Protein AF-A0A7D7VQJ2-F1 (afdb_monomer)

Structure (mmCIF, N/CA/C/O backbone):
data_AF-A0A7D7VQJ2-F1
#
_entry.id   AF-A0A7D7VQJ2-F1
#
loop_
_atom_site.group_PDB
_atom_site.id
_atom_site.type_symbol
_atom_site.label_atom_id
_atom_site.label_alt_id
_atom_site.label_comp_id
_atom_site.label_asym_id
_atom_site.label_entity_id
_atom_site.label_seq_id
_atom_site.pdbx_PDB_ins_code
_atom_site.Cartn_x
_atom_site.Cartn_y
_atom_site.Cartn_z
_atom_site.occupancy
_atom_site.B_iso_or_equiv
_atom_site.auth_seq_id
_atom_site.auth_comp_id
_atom_site.auth_asym_id
_atom_site.auth_atom_id
_atom_site.pdbx_PDB_model_num
ATOM 1 N N . MET A 1 1 ? 33.325 -3.574 -20.917 1.00 47.28 1 MET A N 1
ATOM 2 C CA . MET A 1 1 ? 32.419 -4.060 -19.853 1.00 47.28 1 MET A CA 1
ATOM 3 C C . MET A 1 1 ? 30.994 -3.825 -20.316 1.00 47.28 1 MET A C 1
ATOM 5 O O . MET A 1 1 ? 30.636 -2.675 -20.535 1.00 47.28 1 MET A O 1
ATOM 9 N N . HIS A 1 2 ? 30.223 -4.882 -20.572 1.00 56.19 2 HIS A N 1
ATOM 10 C CA . HIS A 1 2 ? 28.832 -4.737 -20.999 1.00 56.19 2 HIS A CA 1
ATOM 11 C C . HIS A 1 2 ? 28.005 -4.353 -19.773 1.00 56.19 2 HIS A C 1
ATOM 13 O O . HIS A 1 2 ? 27.818 -5.167 -18.872 1.00 56.19 2 HIS A O 1
ATOM 19 N N . HIS A 1 3 ? 27.594 -3.091 -19.684 1.00 61.41 3 HIS A N 1
ATOM 20 C CA . HIS A 1 3 ? 26.799 -2.641 -18.552 1.00 61.41 3 HIS A CA 1
ATOM 21 C C . HIS A 1 3 ? 25.423 -3.316 -18.608 1.00 61.41 3 HIS A C 1
ATOM 23 O O . HIS A 1 3 ? 24.801 -3.368 -19.670 1.00 61.41 3 HIS A O 1
ATOM 29 N N . SER A 1 4 ? 24.959 -3.855 -17.478 1.00 85.62 4 SER A N 1
ATOM 30 C CA . SER A 1 4 ? 23.579 -4.331 -17.356 1.00 85.62 4 SER A CA 1
ATOM 31 C C . SER A 1 4 ? 22.625 -3.191 -17.711 1.00 85.62 4 SER A C 1
ATOM 33 O O . SER A 1 4 ? 22.872 -2.038 -17.350 1.00 85.62 4 SER A O 1
ATOM 35 N N . ILE A 1 5 ? 21.529 -3.509 -18.399 1.00 84.06 5 ILE A N 1
ATOM 36 C CA . ILE A 1 5 ? 20.516 -2.512 -18.751 1.00 84.06 5 ILE A CA 1
ATOM 37 C C . ILE A 1 5 ? 19.907 -1.850 -17.504 1.00 84.06 5 ILE A C 1
ATOM 39 O O . ILE A 1 5 ? 19.565 -0.677 -17.552 1.00 84.06 5 ILE A O 1
ATOM 43 N N . ILE A 1 6 ? 19.894 -2.563 -16.371 1.00 84.62 6 ILE A N 1
ATOM 44 C CA . ILE A 1 6 ? 19.451 -2.052 -15.066 1.00 84.62 6 ILE A CA 1
ATOM 45 C C . ILE A 1 6 ? 20.363 -0.916 -14.594 1.00 84.62 6 ILE A C 1
ATOM 47 O O . ILE A 1 6 ? 19.873 0.150 -14.248 1.00 84.62 6 ILE A O 1
ATOM 51 N N . GLY A 1 7 ? 21.686 -1.087 -14.679 1.00 85.94 7 GLY A N 1
ATOM 52 C CA . GLY A 1 7 ? 22.620 -0.035 -14.264 1.00 85.94 7 GLY A CA 1
ATOM 53 C C . GLY A 1 7 ? 22.522 1.223 -15.135 1.00 85.94 7 GLY A C 1
ATOM 54 O O . GLY A 1 7 ? 22.807 2.322 -14.673 1.00 85.94 7 GLY A O 1
ATOM 55 N N . ARG A 1 8 ? 22.081 1.085 -16.393 1.00 87.69 8 ARG A N 1
ATOM 56 C CA . ARG A 1 8 ? 21.784 2.238 -17.258 1.00 87.69 8 ARG A CA 1
ATOM 57 C C . ARG A 1 8 ? 20.512 2.970 -16.818 1.00 87.69 8 ARG A C 1
ATOM 59 O O . ARG A 1 8 ? 20.460 4.186 -16.963 1.00 87.69 8 ARG A O 1
ATOM 66 N N . TYR A 1 9 ? 19.521 2.252 -16.282 1.00 88.31 9 TYR A N 1
ATOM 67 C CA . TYR A 1 9 ? 18.324 2.856 -15.687 1.00 88.31 9 TYR A CA 1
ATOM 68 C C . TYR A 1 9 ? 18.663 3.622 -14.405 1.00 88.31 9 TYR A C 1
ATOM 70 O O . TYR A 1 9 ? 18.220 4.749 -14.243 1.00 88.31 9 TYR A O 1
ATOM 78 N N . GLU A 1 10 ? 19.497 3.052 -13.533 1.00 84.06 10 GLU A N 1
ATOM 79 C CA . GLU A 1 10 ? 19.887 3.676 -12.256 1.00 84.06 10 GLU A CA 1
ATOM 80 C C . GLU A 1 10 ? 20.735 4.948 -12.418 1.00 84.06 10 GLU A C 1
ATOM 82 O O . GLU A 1 10 ? 20.778 5.774 -11.511 1.00 84.06 10 GLU A O 1
ATOM 87 N N . ARG A 1 11 ? 21.427 5.106 -13.555 1.00 87.12 11 ARG A N 1
ATOM 88 C CA . ARG A 1 11 ? 22.242 6.292 -13.883 1.00 87.12 11 ARG A CA 1
ATOM 89 C C . ARG A 1 11 ? 21.556 7.278 -14.827 1.00 87.12 11 ARG A C 1
ATOM 91 O O . ARG A 1 11 ? 22.233 8.130 -15.396 1.00 87.12 11 ARG A O 1
ATOM 98 N N . ASP A 1 12 ? 20.257 7.114 -15.061 1.00 84.06 12 ASP A N 1
ATOM 99 C CA . ASP A 1 12 ? 19.475 7.950 -15.979 1.00 84.06 12 ASP A CA 1
ATOM 100 C C . ASP A 1 12 ? 20.003 7.978 -17.432 1.00 84.06 12 ASP A C 1
ATOM 102 O O . ASP A 1 12 ? 19.628 8.834 -18.234 1.00 84.06 12 ASP A O 1
ATOM 106 N N . GLU A 1 13 ? 20.846 7.013 -17.821 1.00 87.38 13 GLU A N 1
ATOM 107 C CA . GLU A 1 13 ? 21.385 6.897 -19.184 1.00 87.38 13 GLU A CA 1
ATOM 108 C C . GLU A 1 13 ? 20.317 6.408 -20.172 1.00 87.38 13 GLU A C 1
ATOM 110 O O . GLU A 1 13 ? 20.392 6.677 -21.373 1.00 87.38 13 GLU A O 1
ATOM 115 N N . VAL A 1 14 ? 19.339 5.637 -19.681 1.00 89.19 14 VAL A N 1
ATOM 116 C CA . VAL A 1 14 ? 18.183 5.150 -20.443 1.00 89.19 14 VAL A CA 1
ATOM 117 C C . VAL A 1 14 ? 16.946 5.216 -19.572 1.00 89.19 14 VAL A C 1
ATOM 119 O O . VAL A 1 14 ? 16.965 4.766 -18.433 1.00 89.19 14 VAL A O 1
ATOM 122 N N . LYS A 1 15 ? 15.836 5.687 -20.142 1.00 86.38 15 LYS A N 1
ATOM 123 C CA . LYS A 1 15 ? 14.532 5.590 -19.488 1.00 86.38 15 LYS A CA 1
ATOM 124 C C . LYS A 1 15 ? 13.893 4.229 -19.786 1.00 86.38 15 LYS A C 1
ATOM 126 O O . LYS A 1 15 ? 13.762 3.885 -20.965 1.00 86.38 15 LYS A O 1
ATOM 131 N N . PRO A 1 16 ? 13.499 3.447 -18.766 1.00 88.00 16 PRO A N 1
ATOM 132 C CA . PRO A 1 16 ? 12.732 2.229 -18.988 1.00 88.00 16 PRO A CA 1
ATOM 133 C C . PRO A 1 16 ? 11.369 2.565 -19.609 1.00 88.00 16 PRO A C 1
ATOM 135 O O . PRO A 1 16 ? 10.796 3.626 -19.361 1.00 88.00 16 PRO A O 1
ATOM 138 N N . THR A 1 17 ? 10.831 1.655 -20.419 1.00 91.00 17 THR A N 1
ATOM 139 C CA . THR A 1 17 ? 9.445 1.767 -20.895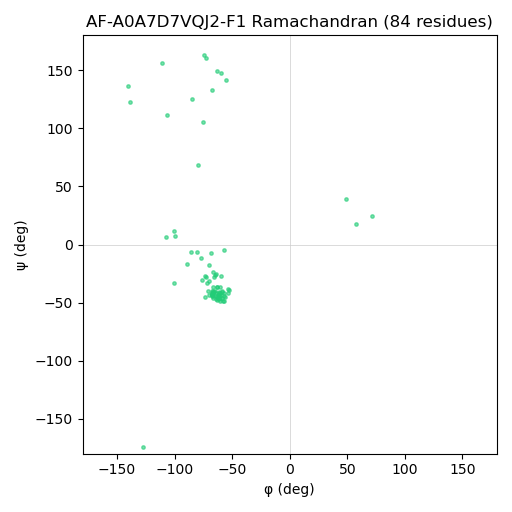 1.00 91.00 17 THR A CA 1
ATOM 140 C C . THR A 1 17 ? 8.468 1.450 -19.763 1.00 91.00 17 THR A C 1
ATOM 142 O O . THR A 1 17 ? 8.829 0.775 -18.798 1.00 91.00 17 THR A O 1
ATOM 145 N N . ILE A 1 18 ? 7.210 1.880 -19.897 1.00 88.38 18 ILE A N 1
ATOM 146 C CA . ILE A 1 18 ? 6.159 1.639 -18.889 1.00 88.38 18 ILE A CA 1
ATOM 147 C C . ILE A 1 18 ? 6.039 0.143 -18.554 1.00 88.38 18 ILE A C 1
ATOM 149 O O . ILE A 1 18 ? 5.977 -0.226 -17.382 1.00 88.38 18 ILE A O 1
ATOM 153 N N . ASP A 1 19 ? 6.102 -0.731 -19.561 1.00 90.88 19 ASP A N 1
ATOM 154 C CA . ASP A 1 19 ? 6.036 -2.184 -19.365 1.00 90.88 19 ASP A CA 1
ATOM 155 C C . ASP A 1 19 ? 7.210 -2.733 -18.546 1.00 90.88 19 ASP A C 1
ATOM 157 O O . ASP A 1 19 ? 7.042 -3.660 -17.752 1.00 90.88 19 ASP A O 1
ATOM 161 N N . VAL A 1 20 ? 8.408 -2.170 -18.730 1.00 90.75 20 VAL A N 1
ATOM 162 C CA . VAL A 1 20 ? 9.595 -2.551 -17.955 1.00 90.75 20 VAL A CA 1
ATOM 163 C C . VAL A 1 20 ? 9.449 -2.080 -16.513 1.00 90.75 20 VAL A C 1
ATOM 165 O O . VAL A 1 20 ? 9.702 -2.866 -15.605 1.00 90.75 20 VAL A O 1
ATOM 168 N N . VAL A 1 21 ? 8.982 -0.848 -16.289 1.00 90.31 21 VAL A N 1
ATOM 169 C CA . VAL A 1 21 ? 8.744 -0.324 -14.934 1.00 90.31 21 VAL A CA 1
ATOM 170 C C . VAL A 1 21 ? 7.701 -1.163 -14.196 1.00 90.31 21 VAL A C 1
ATOM 172 O O . VAL A 1 21 ? 7.911 -1.501 -13.036 1.00 90.31 21 VAL A O 1
ATOM 175 N N . LYS A 1 22 ? 6.622 -1.578 -14.871 1.00 89.75 22 LYS A N 1
ATOM 176 C CA . LYS A 1 22 ? 5.600 -2.458 -14.286 1.00 89.75 22 LYS A CA 1
ATOM 177 C C . LYS A 1 22 ? 6.183 -3.805 -13.853 1.00 89.75 22 LYS A C 1
ATOM 179 O O . LYS A 1 22 ? 5.999 -4.211 -12.713 1.00 89.75 22 LYS A O 1
ATOM 184 N N . LYS A 1 23 ? 6.961 -4.456 -14.723 1.00 90.88 23 LYS A N 1
ATOM 185 C CA . LYS A 1 23 ? 7.628 -5.728 -14.391 1.00 90.88 23 LYS A CA 1
ATOM 186 C C . LYS A 1 23 ? 8.637 -5.587 -13.253 1.00 90.88 23 LYS A C 1
ATOM 188 O O . LYS A 1 23 ? 8.779 -6.509 -12.454 1.00 90.88 23 LYS A O 1
ATOM 193 N N . LEU A 1 24 ? 9.349 -4.462 -13.186 1.00 89.56 24 LEU A N 1
ATOM 194 C CA . LEU A 1 24 ? 10.267 -4.166 -12.086 1.00 89.56 24 LEU A CA 1
ATOM 195 C C . LEU A 1 24 ? 9.509 -3.977 -10.772 1.00 89.56 24 LEU A C 1
ATOM 197 O O . LEU A 1 24 ? 9.918 -4.552 -9.771 1.00 89.56 24 LEU A O 1
ATOM 201 N N . ALA A 1 25 ? 8.400 -3.234 -10.784 1.00 88.69 25 ALA A N 1
ATOM 202 C CA . ALA A 1 25 ? 7.546 -3.048 -9.615 1.00 88.69 25 ALA A CA 1
ATOM 203 C C . ALA A 1 25 ? 7.041 -4.396 -9.074 1.00 88.69 25 ALA A C 1
ATOM 205 O O . ALA A 1 25 ? 7.244 -4.691 -7.898 1.00 88.69 25 ALA A O 1
ATOM 206 N N . ASP A 1 26 ? 6.516 -5.252 -9.958 1.00 87.75 26 ASP A N 1
ATOM 207 C CA . ASP A 1 26 ? 6.056 -6.601 -9.610 1.00 87.75 26 ASP A CA 1
ATOM 208 C C . ASP A 1 26 ? 7.198 -7.474 -9.049 1.00 87.75 26 ASP A C 1
ATOM 210 O O . ASP A 1 26 ? 7.016 -8.193 -8.069 1.00 87.75 26 ASP A O 1
ATOM 214 N N . SER A 1 27 ? 8.396 -7.399 -9.642 1.00 88.44 27 SER A N 1
ATOM 215 C CA . SER A 1 27 ? 9.555 -8.206 -9.220 1.00 88.44 27 SER A CA 1
ATOM 216 C C . SER A 1 27 ? 10.172 -7.740 -7.898 1.00 88.44 27 SER A C 1
ATOM 218 O O . SER A 1 27 ? 10.809 -8.529 -7.204 1.00 88.44 27 SER A O 1
ATOM 220 N N . LEU A 1 28 ? 10.022 -6.456 -7.569 1.00 85.31 28 LEU A N 1
ATOM 221 C CA . LEU A 1 28 ? 10.566 -5.823 -6.367 1.00 85.31 28 LEU A CA 1
ATOM 222 C C . LEU A 1 28 ? 9.516 -5.677 -5.249 1.00 85.31 28 LEU A C 1
ATOM 224 O O . LEU A 1 28 ? 9.802 -5.029 -4.244 1.00 85.31 28 LEU A O 1
ATOM 228 N N . ASP A 1 29 ? 8.321 -6.256 -5.432 1.00 82.81 29 ASP A N 1
ATOM 229 C CA . ASP A 1 29 ? 7.157 -6.155 -4.532 1.00 82.81 29 ASP A CA 1
ATOM 230 C C . ASP A 1 29 ? 6.831 -4.707 -4.108 1.00 82.81 29 ASP A C 1
ATOM 232 O O . ASP A 1 29 ? 6.478 -4.406 -2.964 1.00 82.81 29 ASP A O 1
ATOM 236 N N . THR A 1 30 ? 6.975 -3.785 -5.059 1.00 82.88 30 THR A N 1
ATOM 237 C CA . THR A 1 30 ? 6.769 -2.346 -4.874 1.00 82.88 30 THR A CA 1
ATOM 238 C C . THR A 1 30 ? 5.804 -1.803 -5.924 1.00 82.88 30 THR A C 1
ATOM 240 O O . THR A 1 30 ? 5.219 -2.557 -6.699 1.00 82.88 30 THR A O 1
ATOM 243 N N . THR A 1 31 ? 5.605 -0.487 -5.967 1.00 83.12 31 THR A N 1
ATOM 244 C CA . THR A 1 31 ? 4.734 0.148 -6.960 1.00 83.12 31 THR A CA 1
ATOM 245 C C . THR A 1 31 ? 5.472 0.983 -7.984 1.00 83.12 31 THR A C 1
ATOM 247 O O . THR A 1 31 ? 6.554 1.510 -7.743 1.00 83.12 31 THR A O 1
ATOM 250 N N . VAL A 1 32 ? 4.829 1.147 -9.141 1.00 86.62 32 VAL A N 1
ATOM 251 C CA . VAL A 1 32 ? 5.301 2.036 -10.208 1.00 86.62 32 VAL A CA 1
ATOM 252 C C . VAL A 1 32 ? 5.473 3.466 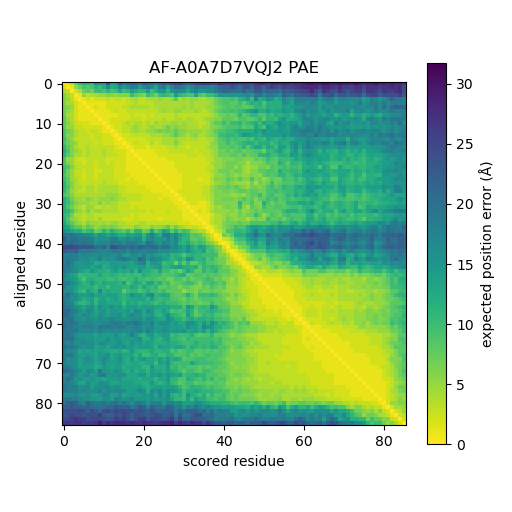-9.686 1.00 86.62 32 VAL A C 1
ATOM 254 O O . VAL A 1 32 ? 6.521 4.056 -9.917 1.00 86.62 32 VAL A O 1
ATOM 257 N N . GLY A 1 33 ? 4.509 3.990 -8.918 1.00 81.75 33 GLY A N 1
ATOM 258 C CA . GLY A 1 33 ? 4.606 5.328 -8.318 1.00 81.75 33 GLY A CA 1
ATOM 259 C C . GLY A 1 33 ? 5.802 5.475 -7.369 1.00 81.75 33 GLY A C 1
ATOM 260 O O . GLY A 1 33 ? 6.490 6.494 -7.392 1.00 81.75 33 GLY A O 1
ATOM 261 N N . TYR A 1 34 ? 6.131 4.421 -6.607 1.00 81.62 34 TYR A N 1
ATOM 262 C CA . TYR A 1 34 ? 7.343 4.392 -5.782 1.00 81.62 34 TYR A CA 1
ATOM 263 C C . TYR A 1 34 ? 8.626 4.453 -6.622 1.00 81.62 34 TYR A C 1
ATOM 265 O O . TYR A 1 34 ? 9.532 5.215 -6.293 1.00 81.62 34 TYR A O 1
ATOM 273 N N . LEU A 1 35 ? 8.699 3.692 -7.721 1.00 83.88 35 LEU A N 1
ATOM 274 C CA . LEU A 1 35 ? 9.856 3.705 -8.628 1.00 83.88 35 LEU A CA 1
ATOM 275 C C . LEU A 1 35 ? 10.032 5.045 -9.358 1.00 83.88 35 LEU A C 1
ATOM 277 O O . LEU A 1 35 ? 11.153 5.399 -9.712 1.00 83.88 35 LEU A O 1
ATOM 281 N N . LEU A 1 36 ? 8.944 5.787 -9.576 1.00 82.50 36 LEU A N 1
ATOM 282 C CA . LEU A 1 36 ? 8.957 7.111 -10.206 1.00 82.50 36 LEU A CA 1
ATOM 283 C C . LEU A 1 36 ? 9.231 8.255 -9.218 1.00 82.50 36 LEU A C 1
ATOM 285 O O . LEU A 1 36 ? 9.406 9.394 -9.644 1.00 82.50 36 LEU A O 1
ATOM 289 N N . GLY A 1 37 ? 9.286 7.967 -7.914 1.00 75.00 37 GLY A N 1
ATOM 290 C CA . GLY A 1 37 ? 9.526 8.976 -6.886 1.00 75.00 37 GLY A CA 1
ATOM 291 C C . GLY A 1 37 ? 8.346 9.923 -6.654 1.00 75.00 37 GLY A C 1
ATOM 292 O O . GLY A 1 37 ? 8.559 11.031 -6.176 1.00 75.00 37 GLY A O 1
ATOM 293 N N . GLU A 1 38 ? 7.110 9.509 -6.965 1.00 66.75 38 GLU A N 1
ATOM 294 C CA . GLU A 1 38 ? 5.905 10.356 -6.855 1.00 66.75 38 GLU A CA 1
ATOM 295 C C . GLU A 1 38 ? 5.504 10.708 -5.409 1.00 66.75 38 GLU A C 1
ATOM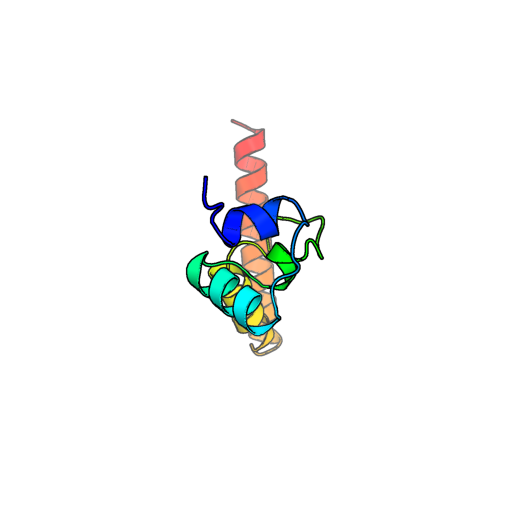 297 O O . GLU A 1 38 ? 4.606 11.521 -5.199 1.00 66.75 38 GLU A O 1
ATOM 302 N N . SER A 1 39 ? 6.153 10.132 -4.395 1.00 56.50 39 SER A N 1
ATOM 303 C CA . SER A 1 39 ? 5.794 10.351 -2.990 1.00 56.50 39 SER A CA 1
ATOM 304 C C . SER A 1 39 ? 7.017 10.516 -2.084 1.00 56.50 39 SER A C 1
ATOM 306 O O . SER A 1 39 ? 7.824 9.591 -1.951 1.00 56.50 39 SER A O 1
ATOM 308 N N . ASP A 1 40 ? 7.093 11.654 -1.385 1.00 57.25 40 ASP A N 1
ATOM 309 C CA . ASP A 1 40 ? 8.030 11.893 -0.274 1.00 57.25 40 ASP A CA 1
ATOM 310 C C . ASP A 1 40 ? 7.765 10.955 0.921 1.00 57.25 40 ASP A C 1
ATOM 312 O O . ASP A 1 40 ? 8.688 10.590 1.654 1.00 57.25 40 ASP A O 1
ATOM 316 N N . ASP A 1 41 ? 6.526 10.466 1.058 1.00 54.69 41 ASP A N 1
ATOM 317 C CA . ASP A 1 41 ? 6.130 9.400 1.985 1.00 54.69 41 ASP A CA 1
ATOM 318 C C . ASP A 1 41 ? 6.503 8.013 1.428 1.00 54.69 41 ASP A C 1
ATOM 320 O O . ASP A 1 41 ? 5.678 7.171 1.064 1.00 54.69 41 ASP A O 1
ATOM 324 N N . LYS A 1 42 ? 7.815 7.770 1.371 1.00 54.56 42 LYS A N 1
ATOM 325 C CA . LYS A 1 42 ? 8.482 6.600 0.766 1.00 54.56 42 LYS A CA 1
ATOM 326 C C . LYS A 1 42 ? 8.062 5.231 1.321 1.00 54.56 42 LYS A C 1
ATOM 328 O O . LYS A 1 42 ? 8.543 4.219 0.824 1.00 54.56 42 LYS A O 1
ATOM 333 N N . ASN A 1 43 ? 7.226 5.155 2.353 1.00 60.22 43 ASN A N 1
ATOM 334 C CA . 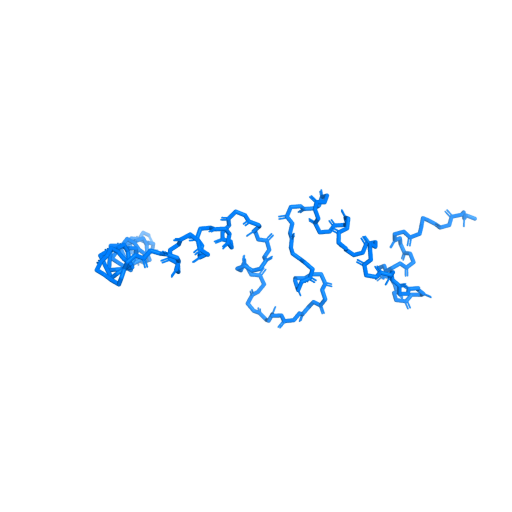ASN A 1 43 ? 6.912 3.892 3.028 1.00 60.22 43 ASN A CA 1
ATOM 335 C C . ASN A 1 43 ? 5.574 3.279 2.607 1.00 60.22 43 ASN A C 1
ATOM 337 O O . ASN A 1 43 ? 5.477 2.055 2.542 1.00 60.22 43 ASN A O 1
ATOM 341 N N . VAL A 1 44 ? 4.562 4.093 2.289 1.00 59.59 44 VAL A N 1
ATOM 342 C CA . VAL A 1 44 ? 3.224 3.576 1.951 1.00 59.59 44 VAL A CA 1
ATOM 343 C C . VAL A 1 44 ? 3.232 2.939 0.565 1.00 59.59 44 VAL A C 1
ATOM 345 O O . VAL A 1 44 ? 2.767 1.815 0.406 1.00 59.59 44 VAL A O 1
ATOM 348 N N . LEU A 1 45 ? 3.844 3.608 -0.419 1.00 58.75 45 LEU A N 1
ATOM 349 C CA . LEU A 1 45 ? 3.909 3.109 -1.797 1.00 58.75 45 LEU A CA 1
ATOM 350 C C . LEU A 1 45 ? 4.943 1.991 -2.009 1.00 58.75 45 LEU A C 1
ATOM 352 O O . LEU A 1 45 ? 4.950 1.349 -3.059 1.00 58.75 45 LEU A O 1
ATOM 356 N N . LYS A 1 46 ? 5.817 1.748 -1.026 1.00 63.81 46 LYS A N 1
ATOM 357 C CA . LYS A 1 46 ? 6.885 0.743 -1.115 1.00 63.81 46 LYS A CA 1
ATOM 358 C C . LYS A 1 46 ? 6.379 -0.684 -0.942 1.00 63.81 46 LYS A C 1
ATOM 360 O O . LYS A 1 46 ? 6.987 -1.597 -1.481 1.00 63.81 46 LYS A O 1
ATOM 365 N N . SER A 1 47 ? 5.317 -0.887 -0.162 1.00 70.50 47 SER A N 1
ATOM 366 C CA . SER A 1 47 ? 4.778 -2.221 0.103 1.00 70.50 47 SER A CA 1
ATOM 367 C C . SER A 1 47 ? 3.467 -2.422 -0.644 1.00 70.50 47 SER A C 1
ATOM 369 O O . SER A 1 47 ? 2.437 -1.853 -0.272 1.00 70.50 47 SER A O 1
ATOM 371 N N . SER A 1 48 ? 3.492 -3.304 -1.645 1.00 71.12 48 SER A N 1
ATOM 372 C CA . SER A 1 48 ? 2.290 -3.746 -2.366 1.00 71.12 48 SER A CA 1
ATOM 373 C C . SER A 1 48 ? 1.208 -4.274 -1.409 1.00 71.12 48 SER A C 1
ATOM 375 O O . SER A 1 48 ? 0.023 -3.964 -1.538 1.00 71.12 48 SER A O 1
ATOM 377 N N . THR A 1 49 ? 1.622 -4.983 -0.353 1.00 77.81 49 THR A N 1
ATOM 378 C CA . THR A 1 49 ? 0.714 -5.501 0.682 1.00 77.81 49 THR A CA 1
ATOM 379 C C . THR A 1 49 ? 0.021 -4.389 1.481 1.00 77.81 49 THR A C 1
ATOM 381 O O . THR A 1 49 ? -1.165 -4.511 1.788 1.00 77.81 49 THR A O 1
ATOM 384 N N . MET A 1 50 ? 0.725 -3.307 1.830 1.00 78.12 50 MET A N 1
ATOM 385 C CA . MET A 1 50 ? 0.122 -2.174 2.551 1.00 78.12 50 MET A CA 1
ATOM 386 C C . MET A 1 50 ? -0.897 -1.433 1.689 1.00 78.12 50 MET A C 1
ATOM 388 O O . MET A 1 50 ? -1.970 -1.082 2.175 1.00 78.12 50 MET A O 1
ATOM 392 N N . LEU A 1 51 ? -0.597 -1.258 0.403 1.00 77.44 51 LEU A N 1
ATOM 393 C CA . LEU A 1 51 ? -1.533 -0.656 -0.541 1.00 77.44 51 LEU A CA 1
ATOM 394 C C . LEU A 1 51 ? -2.766 -1.511 -0.773 1.00 77.44 51 LEU A C 1
ATOM 396 O O . LEU A 1 51 ? -3.874 -0.985 -0.793 1.00 77.44 51 LEU A O 1
ATOM 400 N N . LYS A 1 52 ? -2.594 -2.830 -0.889 1.00 82.50 52 LYS A N 1
ATOM 401 C CA . LYS A 1 52 ? -3.731 -3.741 -1.000 1.00 82.50 52 LYS A CA 1
ATOM 402 C C . LYS A 1 52 ? -4.658 -3.617 0.207 1.00 82.50 52 LYS A C 1
ATOM 404 O O . LYS A 1 52 ? -5.853 -3.457 0.020 1.00 82.50 52 LYS A O 1
ATOM 409 N N . ARG A 1 53 ? -4.110 -3.592 1.427 1.00 82.62 53 ARG A N 1
ATOM 410 C CA . ARG A 1 53 ? -4.905 -3.377 2.648 1.00 82.62 53 ARG A CA 1
ATOM 411 C C . ARG A 1 53 ? -5.663 -2.050 2.617 1.00 82.62 53 ARG A C 1
ATOM 413 O O . ARG A 1 53 ? -6.805 -2.006 3.051 1.00 82.62 53 ARG A O 1
ATOM 420 N N . LEU A 1 54 ? -5.042 -0.981 2.118 1.00 81.88 54 LEU A N 1
ATOM 421 C CA . LEU A 1 54 ? -5.690 0.327 2.005 1.00 81.88 54 LEU A CA 1
ATOM 422 C C . LEU A 1 54 ? -6.841 0.313 0.988 1.00 81.88 54 LEU A C 1
ATOM 424 O O . LEU A 1 54 ? -7.904 0.864 1.273 1.00 81.88 54 LEU A O 1
ATOM 428 N N . ASN A 1 55 ? -6.649 -0.343 -0.159 1.00 84.00 55 ASN A N 1
ATOM 429 C CA . ASN A 1 55 ? -7.707 -0.544 -1.150 1.00 84.00 55 ASN A CA 1
ATOM 430 C C . ASN A 1 55 ? -8.846 -1.388 -0.569 1.00 84.00 55 ASN A C 1
ATOM 432 O O . ASN A 1 55 ? -9.993 -0.959 -0.612 1.00 84.00 55 ASN A O 1
ATOM 436 N N . ASP A 1 56 ? -8.519 -2.512 0.075 1.00 87.38 56 ASP A N 1
ATOM 437 C CA . ASP A 1 56 ? -9.503 -3.389 0.710 1.00 87.38 56 ASP A CA 1
ATOM 438 C C . ASP A 1 56 ? -10.341 -2.616 1.745 1.00 87.38 56 ASP A C 1
ATOM 440 O O . ASP A 1 56 ? -11.552 -2.779 1.772 1.00 87.38 56 ASP A O 1
ATOM 444 N N . ILE A 1 57 ? -9.731 -1.738 2.558 1.00 87.00 57 ILE A N 1
ATOM 445 C CA . ILE A 1 57 ? -10.441 -0.873 3.525 1.00 87.00 57 ILE A CA 1
ATOM 446 C C . ILE A 1 57 ? -11.325 0.167 2.823 1.00 87.00 57 ILE A C 1
ATOM 448 O O . ILE A 1 57 ? -12.399 0.503 3.325 1.00 87.00 57 ILE A O 1
ATOM 452 N N . SER A 1 58 ? -10.876 0.696 1.685 1.00 83.38 58 SER A N 1
ATOM 453 C CA . SER A 1 58 ? -11.612 1.70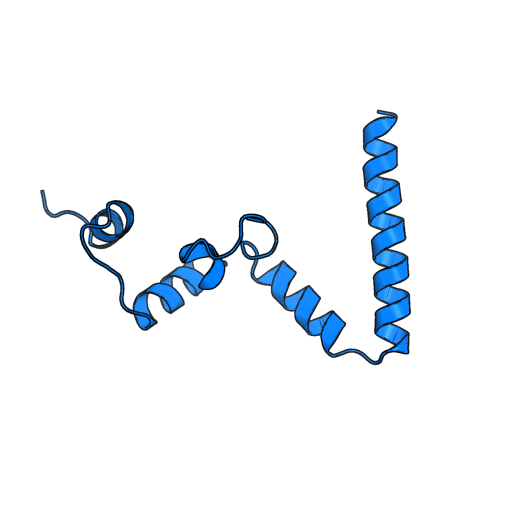9 0.919 1.00 83.38 58 SER A CA 1
ATOM 454 C C . SER A 1 58 ? -12.870 1.131 0.265 1.00 83.38 58 SER A C 1
ATOM 456 O O . SER A 1 58 ? -13.874 1.838 0.179 1.00 83.38 58 SER A O 1
ATOM 458 N N . ASP A 1 59 ? -12.829 -0.150 -0.112 1.00 91.00 59 ASP A N 1
ATOM 459 C CA . ASP A 1 59 ? -13.932 -0.893 -0.736 1.00 91.00 59 ASP A CA 1
ATOM 460 C C . ASP A 1 59 ? -14.991 -1.401 0.269 1.00 91.00 59 ASP A C 1
ATOM 462 O O . ASP A 1 59 ? -16.026 -1.940 -0.132 1.00 91.00 59 ASP A O 1
ATOM 466 N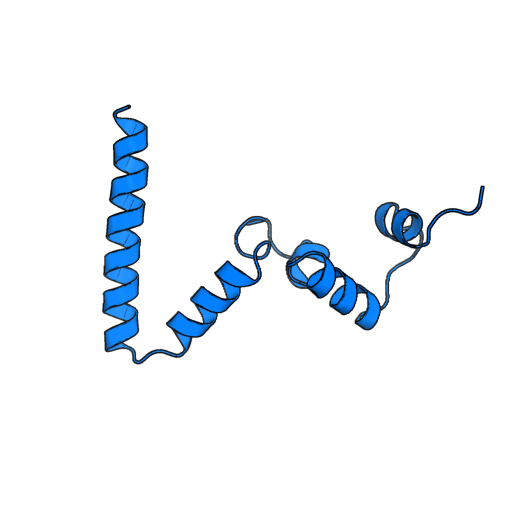 N . LEU A 1 60 ? -14.766 -1.242 1.580 1.00 89.38 60 LEU A N 1
ATOM 467 C CA . LEU A 1 60 ? -15.725 -1.642 2.615 1.00 89.38 60 LEU A CA 1
ATOM 468 C C . LEU A 1 60 ? -16.924 -0.692 2.717 1.00 89.38 60 LEU A C 1
ATOM 470 O O . LEU A 1 60 ? -16.888 0.466 2.298 1.00 89.38 60 LEU A O 1
ATOM 474 N N . SER A 1 61 ? -17.985 -1.182 3.367 1.00 92.56 61 SER A N 1
ATOM 475 C CA . SER A 1 61 ? -19.111 -0.339 3.770 1.00 92.56 61 SER A CA 1
ATOM 476 C C . SER A 1 61 ? -18.640 0.782 4.704 1.00 92.56 61 SER A C 1
ATOM 478 O O . SER A 1 61 ? -17.726 0.578 5.506 1.00 92.56 61 SER A O 1
ATOM 480 N N . ASP A 1 62 ? -19.284 1.953 4.645 1.00 89.44 62 ASP A N 1
ATOM 481 C CA . ASP A 1 62 ? -18.894 3.116 5.461 1.00 89.44 62 ASP A CA 1
ATOM 482 C C . ASP A 1 62 ? -18.801 2.771 6.954 1.00 89.44 62 ASP A C 1
ATOM 484 O O . ASP A 1 62 ? -17.868 3.175 7.644 1.00 89.44 62 ASP A O 1
ATOM 488 N N . LYS A 1 63 ? -19.734 1.944 7.437 1.00 92.19 63 LYS A N 1
ATOM 489 C CA . LYS A 1 63 ? -19.791 1.513 8.833 1.00 92.19 63 LYS A CA 1
ATOM 490 C C . LYS A 1 63 ? -18.617 0.608 9.218 1.00 92.19 63 LYS A C 1
ATOM 492 O O . LYS A 1 63 ? -18.034 0.793 10.283 1.00 92.19 63 LYS A O 1
ATOM 497 N N . ASP A 1 64 ? -18.268 -0.363 8.377 1.00 90.06 64 ASP A N 1
ATOM 498 C CA . ASP A 1 64 ? -17.155 -1.279 8.660 1.00 90.06 64 ASP A CA 1
ATOM 499 C C . ASP A 1 64 ? -15.809 -0.562 8.549 1.00 90.06 64 ASP A C 1
ATOM 501 O O . ASP A 1 64 ? -14.928 -0.750 9.393 1.00 90.06 64 ASP A O 1
ATOM 505 N N . ARG A 1 65 ? -15.676 0.311 7.545 1.00 90.69 65 ARG A N 1
ATOM 506 C CA . ARG A 1 65 ? -14.503 1.162 7.355 1.00 90.69 65 ARG A CA 1
ATOM 507 C C . ARG A 1 65 ? -14.249 2.028 8.586 1.00 90.69 65 ARG A C 1
ATOM 509 O O . ARG A 1 65 ? -13.131 2.018 9.096 1.00 90.69 65 ARG A O 1
ATOM 516 N N . ASP A 1 66 ? -15.273 2.703 9.107 1.00 92.38 66 ASP A N 1
ATOM 517 C CA . ASP A 1 66 ? -15.148 3.563 10.289 1.00 92.38 66 ASP A CA 1
ATOM 518 C C . ASP A 1 66 ? -14.673 2.789 11.527 1.00 92.38 66 ASP A C 1
ATOM 520 O O . ASP A 1 66 ? -13.770 3.244 12.234 1.00 92.38 66 ASP A O 1
ATOM 524 N N . TYR A 1 67 ? -15.214 1.593 11.785 1.00 92.56 67 TYR A N 1
ATOM 525 C CA . TYR A 1 67 ? -14.773 0.785 12.928 1.00 92.56 67 TYR A CA 1
ATOM 526 C C . TYR A 1 67 ? -13.336 0.288 12.789 1.00 92.56 67 TYR A C 1
ATOM 528 O O . TYR A 1 67 ? -12.581 0.279 13.769 1.00 92.56 67 TYR A O 1
ATOM 536 N N . ILE A 1 68 ? -12.946 -0.129 11.584 1.00 91.50 68 ILE A N 1
ATOM 537 C CA . ILE A 1 68 ? -11.592 -0.611 11.313 1.00 91.50 68 ILE A CA 1
ATOM 538 C C . ILE A 1 68 ? -10.588 0.529 11.460 1.00 91.50 68 ILE A C 1
ATOM 540 O O . ILE A 1 68 ? -9.580 0.351 12.146 1.00 91.50 68 ILE A O 1
ATOM 544 N N . LEU A 1 69 ? -10.879 1.701 10.889 1.00 91.00 69 LEU A N 1
ATOM 545 C CA . LEU A 1 69 ? -10.021 2.880 11.004 1.00 91.00 69 LEU A CA 1
ATOM 546 C C . LEU A 1 69 ? -9.906 3.348 12.458 1.00 91.00 69 LEU A C 1
ATOM 548 O O . LEU A 1 69 ? -8.793 3.529 12.947 1.00 91.00 69 LEU A O 1
ATOM 552 N N . TYR A 1 70 ? -11.021 3.418 13.191 1.00 93.75 70 TYR A N 1
ATOM 553 C CA . TYR A 1 70 ? -11.008 3.767 14.614 1.00 93.75 70 TYR A CA 1
ATOM 554 C C . TYR A 1 70 ? -10.116 2.827 15.439 1.00 93.75 70 TYR A C 1
ATOM 556 O O . TYR A 1 70 ? -9.324 3.263 16.281 1.00 93.75 70 TYR A O 1
ATOM 564 N N . THR A 1 71 ? -10.225 1.521 15.188 1.00 92.94 71 THR A N 1
ATOM 565 C CA . THR A 1 71 ? -9.420 0.511 15.884 1.00 92.94 71 THR A CA 1
ATOM 566 C C . THR A 1 71 ? -7.944 0.626 15.509 1.00 92.94 71 THR A C 1
ATOM 568 O O . THR A 1 71 ? -7.075 0.566 16.380 1.00 92.94 71 THR A O 1
ATOM 571 N N . LEU A 1 72 ? -7.651 0.827 14.223 1.00 90.12 72 LEU A N 1
ATOM 572 C CA . LEU A 1 72 ? -6.295 1.001 13.715 1.00 90.12 72 LEU A CA 1
ATOM 573 C C . LEU A 1 72 ? -5.615 2.221 14.349 1.00 90.12 72 LEU A C 1
ATOM 575 O O . LEU A 1 72 ? -4.493 2.104 14.842 1.00 90.12 72 LEU A O 1
ATOM 579 N N . ASP A 1 73 ? -6.312 3.354 14.424 1.00 90.56 73 ASP A N 1
ATOM 580 C CA . ASP A 1 73 ? -5.814 4.579 15.053 1.00 90.56 73 ASP A CA 1
ATOM 581 C C . ASP A 1 73 ? -5.509 4.375 16.540 1.00 90.56 73 ASP A C 1
ATOM 583 O O . ASP A 1 73 ? -4.478 4.835 17.045 1.00 90.56 73 ASP A O 1
ATOM 587 N N . ALA A 1 74 ? -6.372 3.644 17.251 1.00 92.31 74 ALA A N 1
ATOM 588 C CA . ALA A 1 74 ? -6.150 3.310 18.652 1.00 92.31 74 ALA A CA 1
ATOM 589 C C . ALA A 1 74 ? -4.889 2.450 18.843 1.00 92.31 74 ALA A C 1
ATOM 591 O O . ALA A 1 74 ? -4.089 2.739 19.737 1.00 92.31 74 ALA A O 1
ATOM 592 N N . LEU A 1 75 ? -4.679 1.443 17.988 1.00 92.19 75 LEU A N 1
ATOM 593 C CA . LEU A 1 75 ? -3.497 0.575 18.031 1.00 92.19 75 LEU A CA 1
ATOM 594 C C . LEU A 1 75 ? -2.211 1.330 17.669 1.00 92.19 75 LEU A C 1
ATOM 596 O O . LEU A 1 75 ? -1.194 1.164 18.341 1.00 92.19 75 LEU A O 1
ATOM 600 N N . ILE A 1 76 ? -2.251 2.198 16.653 1.00 89.75 76 ILE A N 1
ATOM 601 C CA . ILE A 1 76 ? -1.112 3.049 1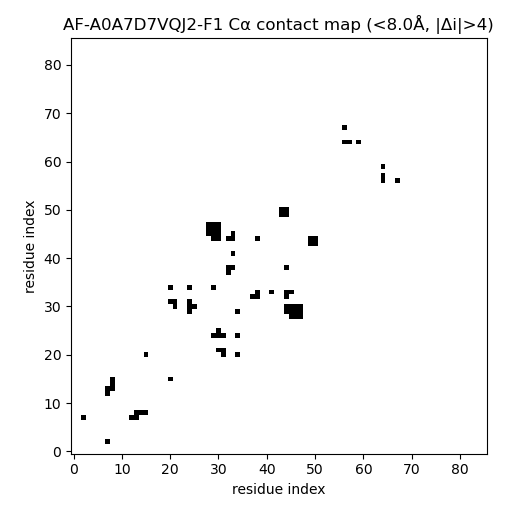6.278 1.00 89.75 76 ILE A CA 1
ATOM 602 C C . ILE A 1 76 ? -0.751 3.987 17.434 1.00 89.75 76 ILE A C 1
ATOM 604 O O . ILE A 1 76 ? 0.430 4.149 17.756 1.00 89.75 76 ILE A O 1
ATOM 608 N N . ARG A 1 77 ? -1.754 4.594 18.078 1.00 90.75 77 ARG A N 1
ATOM 609 C CA . ARG A 1 77 ? -1.550 5.464 19.240 1.00 90.75 77 ARG A CA 1
ATOM 610 C C . ARG A 1 77 ? -0.926 4.704 20.406 1.00 90.75 77 ARG A C 1
ATOM 612 O O . ARG A 1 77 ? 0.028 5.211 20.994 1.00 90.75 77 ARG A O 1
ATOM 619 N N . ASP A 1 78 ?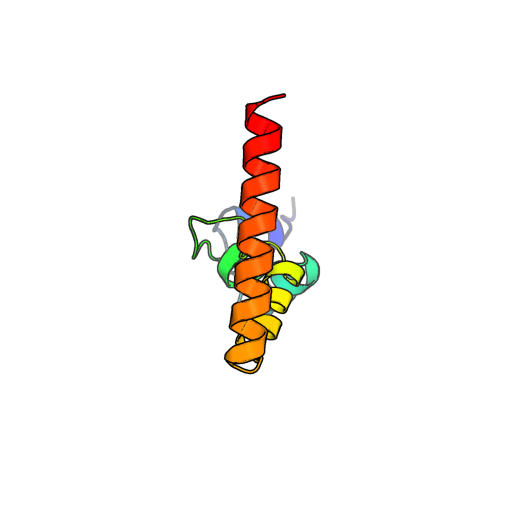 -1.421 3.510 20.722 1.00 91.50 78 ASP A N 1
ATOM 620 C CA . ASP A 1 78 ? -0.869 2.672 21.795 1.00 91.50 78 ASP A CA 1
ATOM 621 C C . ASP A 1 78 ? 0.591 2.287 21.513 1.00 91.50 78 ASP A C 1
ATOM 623 O O . ASP A 1 78 ? 1.459 2.491 22.359 1.00 91.50 78 ASP A O 1
ATOM 627 N N . ALA A 1 79 ? 0.899 1.840 20.291 1.00 90.25 79 ALA A N 1
ATOM 628 C CA . ALA A 1 79 ? 2.260 1.484 19.893 1.00 90.25 79 ALA A CA 1
ATOM 629 C C . ALA A 1 79 ? 3.235 2.673 19.980 1.00 90.25 79 ALA A C 1
ATOM 631 O O . ALA A 1 79 ? 4.342 2.531 20.502 1.00 90.25 79 ALA A O 1
ATOM 632 N N . LYS A 1 80 ? 2.824 3.864 19.519 1.00 85.25 80 LYS A N 1
ATOM 633 C CA . LYS A 1 80 ? 3.633 5.092 19.634 1.00 85.25 80 LYS A CA 1
ATOM 634 C C . LYS A 1 80 ? 3.859 5.493 21.091 1.00 85.25 80 LYS A C 1
ATOM 636 O O . LYS A 1 80 ? 4.968 5.870 21.451 1.00 85.25 80 LYS A O 1
ATOM 641 N N . THR A 1 81 ? 2.821 5.388 21.917 1.00 85.69 81 THR A N 1
ATOM 642 C CA . THR A 1 81 ? 2.874 5.743 23.341 1.00 85.69 81 THR A CA 1
ATOM 643 C C . THR A 1 81 ? 3.770 4.780 24.122 1.00 85.69 81 THR A C 1
ATOM 645 O O . THR A 1 81 ? 4.598 5.226 24.908 1.00 85.69 81 THR A O 1
ATOM 648 N N . LYS A 1 82 ? 3.693 3.470 23.858 1.00 77.38 82 LYS A N 1
ATOM 649 C CA . LYS A 1 82 ? 4.584 2.462 24.462 1.00 77.38 82 LYS A CA 1
ATOM 650 C C . LYS A 1 82 ? 6.057 2.719 24.159 1.00 77.38 82 LYS A C 1
ATOM 652 O O . LYS A 1 82 ? 6.877 2.614 25.060 1.00 77.38 82 LYS A O 1
ATOM 657 N N . ASN A 1 83 ? 6.379 3.118 22.931 1.00 65.12 83 ASN A N 1
ATOM 658 C CA . ASN A 1 83 ? 7.749 3.472 22.552 1.00 65.12 83 ASN A CA 1
ATOM 659 C C . ASN A 1 83 ? 8.248 4.782 23.189 1.00 65.12 83 ASN A C 1
ATOM 661 O O . ASN A 1 83 ? 9.448 5.020 23.190 1.00 65.12 83 ASN A O 1
ATOM 665 N N . ALA A 1 84 ? 7.356 5.635 23.704 1.00 60.44 84 ALA A N 1
ATOM 666 C CA . ALA A 1 84 ? 7.721 6.885 24.374 1.00 60.44 84 ALA A CA 1
ATOM 667 C C . ALA A 1 84 ? 7.959 6.724 25.889 1.00 60.44 84 ALA A C 1
ATOM 669 O O . ALA A 1 84 ? 8.556 7.604 26.503 1.00 60.44 84 ALA A O 1
ATOM 670 N N . TYR A 1 85 ? 7.489 5.622 26.485 1.00 57.28 85 TYR A N 1
ATOM 671 C CA . TYR A 1 85 ? 7.671 5.292 27.906 1.00 57.28 85 TYR A CA 1
ATOM 672 C C . TYR A 1 85 ? 8.671 4.142 28.145 1.00 57.28 85 TYR A C 1
ATOM 674 O O . TYR A 1 85 ? 8.790 3.680 29.281 1.00 57.28 85 TYR A O 1
ATOM 682 N N . ALA A 1 86 ? 9.351 3.673 27.092 1.00 51.28 86 ALA A N 1
ATOM 683 C CA . ALA A 1 86 ? 10.401 2.653 27.137 1.00 51.28 86 ALA A CA 1
ATOM 684 C C . ALA A 1 86 ? 11.804 3.275 27.139 1.00 51.28 86 ALA A C 1
ATOM 686 O O . ALA A 1 86 ? 11.973 4.350 26.520 1.00 51.28 86 ALA A O 1
#

pLDDT: mean 81.33, std 12.14, range [47.28, 93.75]

Sequence (86 aa):
MHHSIIGRYERDEVKPTIDVVKKLADSLDTTVGYLLGESDDKNVLKSSTMLKRLNDISDLSDKDRDYILYTLDALIRDAKTKNAYA

Solvent-accessible surface area (backbone atoms only — not comparable to full-atom values): 5039 Å² total; per-residue (Å²): 133,89,75,55,72,63,62,33,43,80,65,69,74,40,8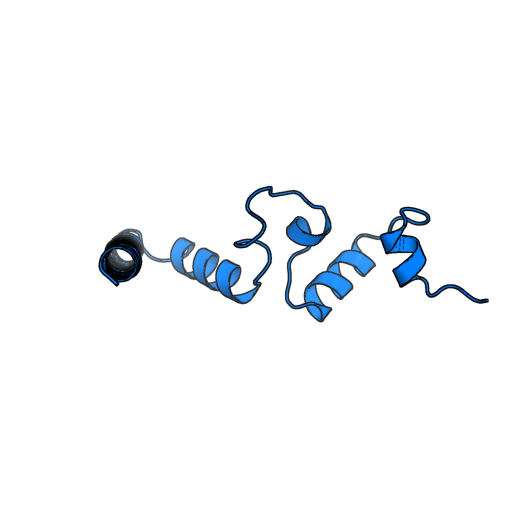4,74,53,72,70,53,44,48,53,48,14,65,75,65,51,28,31,55,56,48,78,69,60,77,49,92,66,64,66,58,47,42,33,47,68,58,45,49,53,51,51,57,47,66,74,41,55,73,70,58,33,51,54,51,51,54,51,49,53,52,50,53,49,50,56,55,51,54,64,72,77,103

Secondary structure (DSSP, 8-state):
----HHHHHHTTSSPPPHHHHHHHHHHTTS-HHHHTT--S-TTTTT-HHHHHHHHHHHTS-HHHHHHHHHHHHHHHHHHHHHHH--

Nearest PDB structures (foldseek):
  4jqd-assembly1_A  TM=6.309E-01  e=5.837E-02  Citrobacter sp. RFL231
  6lqo-assembly6_F  TM=3.991E-01  e=9.599E+00  human gammaherpesvirus 4

Foldseek 3Di:
DPDDVVVCCVVVVDPDDPVVLCVVCVVQQFDSCLVVVVDPCNPCRGHVVNVVVVVVLVPDDPVVSVVVVVVVVVVVVVVVVVVVVD

Radius of gyration: 18.54 Å; Cα contacts (8 Å, |Δi|>4): 44; chains: 1; bounding box: 52×20×49 Å

Mean predicted aligned error: 9.94 Å